Protein AF-A0A4Z0CD55-F1 (afdb_monomer_lite)

Foldseek 3Di:
DQVVLVVLLVVLVVLLVVLVVCLVVVVVVSNVVSVVVNVVSVVSNVVVCVVPNHPPVCVVSVVVSVVSVVVSVVSVVVVVVVVVVVVVVVVVVVVVVVVVVVCVVVVVVVPDDDDPPPPPPDDD

Organism: NCBI:txid2530451

Secondary structure (DSSP, 8-state):
-THHHHHHHHHHHHHHHHHHHHHHHT-HHHHHHHHHHHHHHHHHHHHHHHHH---GGGHHHHHHHHHHHHHHHHHHHHHHHHHHHHHHHHHHHHHHHHHHHHHHHHHHHTT-------------

Structure (mmCIF, N/CA/C/O backbone):
data_AF-A0A4Z0CD55-F1
#
_entry.id   AF-A0A4Z0CD55-F1
#
loop_
_atom_site.group_PDB
_atom_site.id
_atom_site.type_symbol
_atom_site.label_atom_id
_atom_site.label_alt_id
_atom_site.label_comp_id
_atom_site.label_asym_id
_atom_site.label_entity_id
_atom_site.label_seq_id
_atom_site.pdbx_PDB_ins_code
_atom_site.Cartn_x
_atom_site.Cartn_y
_atom_site.Cartn_z
_atom_site.occupancy
_atom_site.B_iso_or_equiv
_atom_site.auth_seq_id
_atom_site.auth_comp_id
_atom_site.auth_asym_id
_atom_site.auth_atom_id
_atom_site.pdbx_PDB_model_num
ATOM 1 N N . MET A 1 1 ? -19.510 3.813 23.530 1.00 58.75 1 MET A N 1
ATOM 2 C CA . MET A 1 1 ? -18.779 4.729 22.615 1.00 58.75 1 MET A CA 1
ATOM 3 C C . MET A 1 1 ? -17.767 4.023 21.689 1.00 58.75 1 MET A C 1
ATOM 5 O O . MET A 1 1 ? -17.129 4.692 20.890 1.00 58.75 1 MET A O 1
ATOM 9 N N . THR A 1 2 ? -17.646 2.689 21.704 1.00 64.69 2 THR A N 1
ATOM 10 C CA . THR A 1 2 ? -16.655 1.914 20.919 1.00 64.69 2 THR A CA 1
ATOM 11 C C . THR A 1 2 ? -16.947 1.798 19.418 1.00 64.69 2 THR A C 1
ATOM 13 O O . THR A 1 2 ? -16.022 1.613 18.631 1.00 64.69 2 THR A O 1
ATOM 16 N N . GLY A 1 3 ? -18.201 1.982 18.993 1.00 76.94 3 GLY A N 1
ATOM 17 C CA . GLY A 1 3 ? -18.596 1.798 17.591 1.00 76.94 3 GLY A CA 1
ATOM 18 C C . GLY A 1 3 ? -17.999 2.803 16.594 1.00 76.94 3 GLY A C 1
ATOM 19 O O . GLY A 1 3 ? -18.149 2.613 15.392 1.00 76.94 3 GLY A O 1
ATOM 20 N N . GLY A 1 4 ? -17.356 3.888 17.043 1.00 83.38 4 GLY A N 1
ATOM 21 C CA . GLY A 1 4 ? -16.656 4.834 16.160 1.00 83.38 4 GLY A CA 1
ATOM 22 C C . GLY A 1 4 ? -15.324 4.279 15.643 1.00 83.38 4 GLY A C 1
ATOM 23 O O . GLY A 1 4 ? -15.118 4.187 14.432 1.00 83.38 4 GLY A O 1
ATOM 24 N N . ALA A 1 5 ? -14.464 3.830 16.562 1.00 84.31 5 ALA A N 1
ATOM 25 C CA . ALA A 1 5 ? -13.136 3.312 16.237 1.00 84.31 5 ALA A CA 1
ATOM 26 C C . ALA A 1 5 ? -13.219 2.008 15.435 1.00 84.31 5 ALA A C 1
ATOM 28 O O . ALA A 1 5 ? -12.447 1.794 14.507 1.00 84.31 5 ALA A O 1
ATOM 29 N N . GLU A 1 6 ? -14.197 1.161 15.751 1.00 88.56 6 GLU A N 1
ATOM 30 C CA . GLU A 1 6 ? -14.434 -0.087 15.030 1.00 88.56 6 GLU A CA 1
ATOM 31 C C . GLU A 1 6 ? -14.830 0.149 13.566 1.00 88.56 6 GLU A C 1
ATOM 33 O O . GLU A 1 6 ? -14.279 -0.487 12.667 1.00 88.56 6 GLU A O 1
ATOM 38 N N . ARG A 1 7 ? -15.717 1.121 13.307 1.00 87.75 7 ARG A N 1
ATOM 39 C CA . ARG A 1 7 ? -16.077 1.526 11.940 1.00 87.75 7 ARG A CA 1
ATOM 40 C C . ARG A 1 7 ? -14.885 2.117 11.190 1.00 87.75 7 ARG A C 1
ATOM 42 O O . ARG A 1 7 ? -14.690 1.786 10.025 1.00 87.75 7 ARG A O 1
ATOM 49 N N . ALA A 1 8 ? -14.075 2.944 11.852 1.00 87.94 8 ALA A N 1
ATOM 50 C CA . ALA A 1 8 ? -12.873 3.518 11.249 1.00 87.94 8 ALA A CA 1
ATOM 51 C C . ALA A 1 8 ? -11.842 2.438 10.865 1.00 87.94 8 ALA A C 1
ATOM 53 O O . ALA A 1 8 ? -11.303 2.466 9.761 1.00 87.94 8 ALA A O 1
ATOM 54 N N . ILE A 1 9 ? -11.610 1.452 11.737 1.00 90.44 9 ILE A N 1
ATOM 55 C CA . ILE A 1 9 ? -10.719 0.314 11.461 1.00 90.44 9 ILE A CA 1
ATOM 56 C C . ILE A 1 9 ? -11.245 -0.517 10.286 1.00 90.44 9 ILE A C 1
ATOM 58 O O . ILE A 1 9 ? -10.483 -0.807 9.370 1.00 90.44 9 ILE A O 1
ATOM 62 N N . ALA A 1 10 ? -12.540 -0.843 10.260 1.00 91.56 10 ALA A N 1
ATOM 63 C CA . ALA A 1 10 ? -13.135 -1.603 9.157 1.00 91.56 10 ALA A CA 1
ATOM 64 C C . ALA A 1 10 ? -13.029 -0.870 7.802 1.00 91.56 10 ALA A C 1
ATOM 66 O O . ALA A 1 10 ? -12.782 -1.484 6.760 1.00 91.56 10 ALA A O 1
ATOM 67 N N . GLN A 1 11 ? -13.175 0.460 7.805 1.00 92.56 11 GLN A N 1
ATOM 68 C CA . GLN A 1 11 ? -12.949 1.281 6.614 1.00 92.56 11 GLN A CA 1
ATOM 69 C C . GLN A 1 11 ? -11.487 1.218 6.157 1.00 92.56 11 GLN A C 1
ATOM 71 O O . GLN A 1 11 ? -11.232 1.006 4.973 1.00 92.56 11 GLN A O 1
ATOM 76 N N . LEU A 1 12 ? -10.532 1.342 7.083 1.00 92.06 12 LEU A N 1
ATOM 77 C CA . LEU A 1 12 ? -9.105 1.226 6.777 1.00 92.06 12 LEU A CA 1
ATOM 78 C C . LEU A 1 12 ? -8.748 -0.153 6.209 1.00 92.06 12 LEU A C 1
ATOM 80 O O . LEU A 1 12 ? -8.046 -0.220 5.205 1.00 92.06 12 LEU A O 1
ATOM 84 N N . GLU A 1 13 ? -9.280 -1.239 6.775 1.00 94.19 13 GLU A N 1
ATOM 85 C CA . GLU A 1 13 ? -9.079 -2.609 6.268 1.00 94.19 13 GLU A CA 1
ATOM 86 C C . GLU A 1 13 ? -9.533 -2.741 4.808 1.00 94.19 13 GLU A C 1
ATOM 88 O O . GLU A 1 13 ? -8.819 -3.305 3.977 1.00 94.19 13 GLU A O 1
ATOM 93 N N . THR A 1 14 ? -10.677 -2.143 4.466 1.00 94.69 14 THR A N 1
ATOM 94 C CA . THR A 1 14 ? -11.187 -2.131 3.087 1.00 94.69 14 THR A CA 1
ATOM 95 C C . THR A 1 14 ? -10.267 -1.353 2.145 1.00 94.69 14 THR A C 1
ATOM 97 O O . THR A 1 14 ? -10.006 -1.799 1.026 1.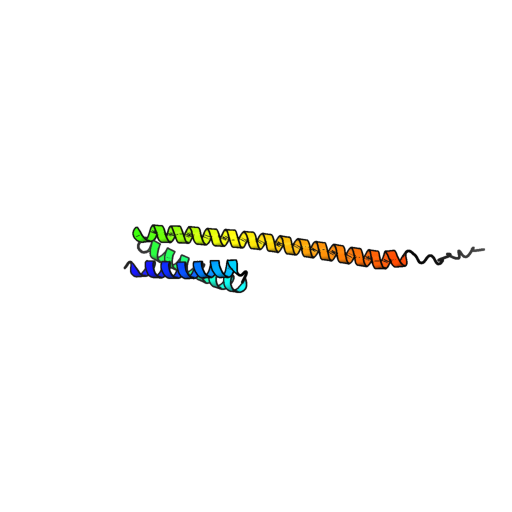00 94.69 14 THR A O 1
ATOM 100 N N . ILE A 1 15 ? -9.769 -0.189 2.575 1.00 93.12 15 ILE A N 1
ATOM 101 C CA . ILE A 1 15 ? -8.881 0.639 1.749 1.00 93.12 15 ILE A CA 1
ATOM 102 C C . ILE A 1 15 ? -7.548 -0.083 1.510 1.00 93.12 15 ILE A C 1
ATOM 104 O O . ILE A 1 15 ? -7.100 -0.151 0.366 1.00 93.12 15 ILE A O 1
ATOM 108 N N . VAL A 1 16 ? -6.954 -0.685 2.547 1.00 92.75 16 VAL A N 1
ATOM 109 C CA . VAL A 1 16 ? -5.705 -1.457 2.422 1.00 92.75 16 VAL A CA 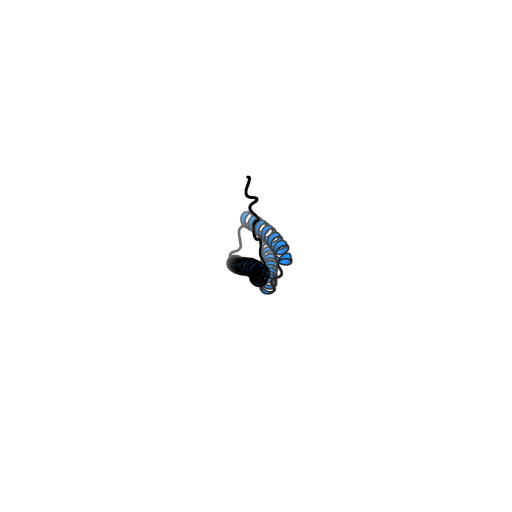1
ATOM 110 C C . VAL A 1 16 ? -5.890 -2.660 1.494 1.00 92.75 16 VAL A C 1
ATOM 112 O O . VAL A 1 16 ? -5.045 -2.900 0.634 1.00 92.75 16 VAL A O 1
ATOM 115 N N . ALA A 1 17 ? -7.009 -3.384 1.594 1.00 92.56 17 ALA A N 1
ATOM 116 C CA . ALA A 1 17 ? -7.295 -4.504 0.696 1.00 92.56 17 ALA A CA 1
ATOM 117 C C . ALA A 1 17 ? -7.375 -4.063 -0.778 1.00 92.56 17 ALA A C 1
ATOM 119 O O . ALA A 1 17 ? -6.815 -4.721 -1.656 1.00 92.56 17 ALA A O 1
ATOM 120 N N . ARG A 1 18 ? -8.010 -2.915 -1.058 1.00 92.62 18 ARG A N 1
ATOM 121 C CA . ARG A 1 18 ? -8.037 -2.331 -2.411 1.00 92.62 18 ARG A CA 1
ATOM 122 C C . ARG A 1 18 ? -6.645 -1.921 -2.875 1.00 92.62 18 ARG A C 1
ATOM 124 O O . ARG A 1 18 ? -6.272 -2.226 -4.002 1.00 92.62 18 ARG A O 1
ATOM 131 N N . GLN A 1 19 ? -5.859 -1.285 -2.009 1.00 92.25 19 GLN A N 1
ATOM 132 C CA . GLN A 1 19 ? -4.488 -0.889 -2.329 1.00 92.25 19 GLN A CA 1
ATOM 133 C C . GLN A 1 19 ? -3.625 -2.098 -2.714 1.00 92.25 19 GLN A C 1
ATOM 135 O O . GLN A 1 19 ? -2.908 -2.036 -3.709 1.00 92.25 19 GLN A O 1
ATOM 140 N N . GLN A 1 20 ? -3.728 -3.211 -1.981 1.00 89.94 20 GLN A N 1
ATOM 141 C CA . GLN A 1 20 ? -3.031 -4.456 -2.319 1.00 89.94 20 GLN A CA 1
ATOM 142 C C . GLN A 1 20 ? -3.419 -4.978 -3.702 1.00 89.94 20 GLN A C 1
ATOM 144 O O . GLN A 1 20 ? -2.555 -5.422 -4.457 1.00 89.94 20 GLN A O 1
ATOM 149 N N . GLU A 1 21 ? -4.702 -4.917 -4.046 1.00 91.44 21 GLU A N 1
ATOM 150 C CA . GLU A 1 21 ? -5.186 -5.373 -5.345 1.00 91.44 21 GLU A CA 1
ATOM 151 C C . GLU A 1 21 ? -4.652 -4.506 -6.493 1.00 91.44 21 GLU A C 1
ATOM 153 O O . GLU A 1 21 ? -4.072 -5.033 -7.444 1.00 91.44 21 GLU A O 1
ATOM 158 N N . HIS A 1 22 ? -4.741 -3.179 -6.377 1.00 90.38 22 HIS A N 1
ATOM 159 C CA . HIS A 1 22 ? -4.180 -2.266 -7.380 1.00 90.38 22 HIS A CA 1
ATOM 160 C C . HIS A 1 22 ? -2.653 -2.385 -7.476 1.00 90.38 22 HIS A C 1
ATOM 162 O O . HIS A 1 22 ? -2.098 -2.354 -8.577 1.00 90.38 22 HIS A O 1
ATOM 168 N N . LEU A 1 23 ? -1.969 -2.619 -6.349 1.00 87.12 23 LEU A N 1
ATOM 169 C CA . LEU A 1 23 ? -0.534 -2.895 -6.332 1.00 87.12 23 LEU A CA 1
ATOM 170 C C . LEU A 1 23 ? -0.178 -4.178 -7.069 1.00 87.12 23 LEU A C 1
ATOM 172 O O . LEU A 1 23 ? 0.893 -4.208 -7.661 1.00 87.12 23 LEU A O 1
ATOM 176 N N . ARG A 1 24 ? -1.018 -5.220 -7.066 1.00 87.25 24 ARG A N 1
ATOM 177 C CA . ARG A 1 24 ? -0.789 -6.438 -7.867 1.00 87.25 24 ARG A CA 1
ATOM 178 C C . ARG A 1 24 ? -0.993 -6.165 -9.354 1.00 87.25 24 ARG A C 1
ATOM 180 O O . ARG A 1 24 ? -0.149 -6.565 -10.158 1.00 87.25 24 ARG A O 1
ATOM 187 N N . ARG A 1 25 ? -2.048 -5.425 -9.702 1.00 87.88 25 ARG A N 1
ATOM 188 C CA . ARG A 1 25 ? -2.397 -5.067 -11.088 1.00 87.88 25 ARG A CA 1
ATOM 189 C C . ARG A 1 25 ? -1.456 -4.045 -11.728 1.00 87.88 25 ARG A C 1
ATOM 191 O O . ARG A 1 25 ? -1.367 -4.001 -12.947 1.00 87.88 25 ARG A O 1
ATOM 198 N N . GLY A 1 26 ? -0.719 -3.275 -10.926 1.00 82.69 26 GLY A N 1
ATOM 199 C CA . GLY A 1 26 ? 0.181 -2.228 -11.423 1.00 82.69 26 GLY A CA 1
ATOM 200 C C . GLY A 1 26 ? -0.544 -0.934 -11.810 1.00 82.69 26 GLY A C 1
ATOM 201 O O . GLY A 1 26 ? -0.040 -0.169 -12.623 1.00 82.69 26 GLY A O 1
ATOM 202 N N . GLU A 1 27 ? -1.724 -0.685 -11.240 1.00 85.94 27 GLU A N 1
ATOM 203 C CA . GLU A 1 27 ? -2.557 0.484 -11.549 1.00 85.94 27 GLU A CA 1
ATOM 204 C C . GLU A 1 27 ? -2.136 1.696 -10.699 1.00 85.94 27 GLU A C 1
ATOM 206 O O . GLU A 1 27 ? -2.703 1.951 -9.637 1.00 85.94 27 GLU A O 1
ATOM 211 N N . ALA A 1 28 ? -1.120 2.437 -11.152 1.00 75.94 28 ALA A N 1
ATOM 212 C CA . ALA A 1 28 ? -0.507 3.530 -10.387 1.00 75.94 28 ALA A CA 1
ATOM 213 C C . ALA A 1 28 ? -1.483 4.668 -10.020 1.00 75.94 28 ALA A C 1
ATOM 215 O O . ALA A 1 28 ? -1.462 5.148 -8.886 1.00 75.94 28 ALA A O 1
ATOM 216 N N . ASP A 1 29 ? -2.383 5.053 -10.929 1.00 79.44 29 ASP A N 1
ATOM 217 C CA . ASP A 1 29 ? -3.320 6.166 -10.706 1.00 79.44 29 ASP A CA 1
ATOM 218 C C . ASP A 1 29 ? -4.288 5.896 -9.544 1.00 79.44 29 ASP A C 1
ATOM 220 O O . ASP A 1 29 ? -4.592 6.783 -8.741 1.00 79.44 29 ASP A O 1
ATOM 224 N N . ALA A 1 30 ? -4.728 4.643 -9.401 1.00 80.56 30 ALA A N 1
ATOM 225 C CA . ALA A 1 30 ? -5.612 4.229 -8.318 1.00 80.56 30 ALA A CA 1
ATOM 226 C C . ALA A 1 30 ? -4.916 4.283 -6.944 1.00 80.56 30 ALA A C 1
ATOM 228 O O . ALA A 1 30 ? -5.573 4.517 -5.926 1.00 80.56 30 ALA A O 1
ATOM 229 N N . LEU A 1 31 ? -3.589 4.114 -6.897 1.00 82.56 31 LEU A N 1
ATOM 230 C CA . LEU A 1 31 ? -2.824 4.103 -5.647 1.00 82.56 31 LEU A CA 1
ATOM 231 C C . LEU A 1 31 ? -2.771 5.480 -4.985 1.00 82.56 31 LEU A C 1
ATOM 233 O O . LEU A 1 31 ? -2.900 5.562 -3.765 1.00 82.56 31 LEU A O 1
ATOM 237 N N . HIS A 1 32 ? -2.663 6.561 -5.762 1.00 82.88 32 HIS A N 1
ATOM 238 C CA . HIS A 1 32 ? -2.599 7.918 -5.210 1.00 82.88 32 HIS A CA 1
ATOM 239 C C . HIS A 1 32 ? -3.870 8.312 -4.449 1.00 82.88 32 HIS A C 1
ATOM 241 O O . HIS A 1 32 ? -3.793 8.861 -3.347 1.00 82.88 32 HIS A O 1
ATOM 247 N N . ALA A 1 33 ? -5.044 7.999 -5.004 1.00 85.31 33 ALA A N 1
ATOM 248 C CA . ALA A 1 33 ? -6.320 8.266 -4.343 1.00 85.31 33 ALA A CA 1
ATOM 249 C C . ALA A 1 33 ? -6.481 7.440 -3.052 1.00 85.31 33 ALA A C 1
ATOM 251 O O . ALA A 1 33 ? -6.973 7.945 -2.039 1.00 85.31 33 ALA A O 1
ATOM 252 N N . LEU A 1 34 ? -6.029 6.181 -3.068 1.00 87.25 34 LEU A N 1
ATOM 253 C CA . LEU A 1 34 ? -6.092 5.284 -1.912 1.00 87.25 34 LEU A CA 1
ATOM 254 C C . LEU A 1 34 ? -5.123 5.700 -0.797 1.00 87.25 34 LEU A C 1
ATOM 256 O O . LEU A 1 34 ? -5.500 5.659 0.373 1.00 87.25 34 LEU A O 1
ATOM 260 N N . ASP A 1 35 ? -3.927 6.180 -1.139 1.00 87.00 35 ASP A N 1
ATOM 261 C CA . ASP A 1 35 ? -2.962 6.718 -0.173 1.00 87.00 35 ASP A CA 1
ATOM 262 C C . ASP A 1 35 ? -3.493 7.960 0.548 1.00 87.00 35 ASP A C 1
ATOM 264 O O . ASP A 1 35 ? -3.344 8.091 1.768 1.00 87.00 35 ASP A O 1
ATOM 268 N N . ALA A 1 36 ? -4.144 8.869 -0.184 1.00 86.25 36 ALA A N 1
ATOM 269 C CA . ALA A 1 36 ? -4.784 10.035 0.415 1.00 86.25 36 ALA A CA 1
ATOM 270 C C . ALA A 1 36 ? -5.880 9.613 1.409 1.00 86.25 36 ALA A C 1
ATOM 272 O O . ALA A 1 36 ? -5.896 10.081 2.551 1.00 86.25 36 ALA A O 1
ATOM 273 N N . ALA A 1 37 ? -6.739 8.666 1.014 1.00 88.12 37 ALA A N 1
ATOM 274 C CA . ALA A 1 37 ? -7.790 8.127 1.875 1.00 88.12 37 ALA A CA 1
ATOM 275 C C . ALA A 1 37 ? -7.229 7.431 3.133 1.00 88.12 37 ALA A C 1
ATOM 277 O O . ALA A 1 37 ? -7.769 7.618 4.227 1.00 88.12 37 ALA A O 1
ATOM 278 N N . LEU A 1 38 ? -6.122 6.686 3.009 1.00 89.12 38 LEU A N 1
ATOM 279 C CA . LEU A 1 38 ? -5.429 6.052 4.138 1.00 89.12 38 LEU A CA 1
ATOM 280 C C . LEU A 1 38 ? -4.920 7.078 5.146 1.00 89.12 38 LEU A C 1
ATOM 282 O O . LEU A 1 38 ? -5.158 6.922 6.344 1.00 89.12 38 LEU A O 1
ATOM 286 N N . ARG A 1 39 ? -4.259 8.149 4.687 1.00 88.62 39 ARG A N 1
ATOM 287 C CA . ARG A 1 39 ? -3.752 9.209 5.576 1.00 88.62 39 ARG A CA 1
ATOM 288 C C . ARG A 1 39 ? -4.880 9.860 6.369 1.00 88.62 39 ARG A C 1
ATOM 290 O O . ARG A 1 39 ? -4.752 10.028 7.582 1.00 88.62 39 ARG A O 1
ATOM 297 N N . THR A 1 40 ? -5.995 10.175 5.711 1.00 89.00 40 THR A N 1
ATOM 298 C CA . THR A 1 40 ? -7.169 10.748 6.377 1.00 89.00 40 THR A CA 1
ATOM 299 C C . THR A 1 40 ? -7.768 9.774 7.391 1.00 89.00 40 THR A C 1
ATOM 301 O O . THR A 1 40 ? -8.004 10.156 8.538 1.00 89.00 40 THR A O 1
ATOM 304 N N . GLY A 1 41 ? -7.962 8.506 7.016 1.00 87.12 41 GLY A N 1
ATOM 305 C CA . GLY A 1 41 ? -8.511 7.488 7.914 1.00 87.12 41 GLY A CA 1
ATOM 306 C C . GLY A 1 41 ? -7.625 7.225 9.138 1.00 87.12 41 GLY A C 1
ATOM 307 O O . GLY A 1 41 ? -8.132 7.131 10.256 1.00 87.12 41 GLY A O 1
ATOM 308 N N . LEU A 1 42 ? -6.301 7.188 8.959 1.00 88.19 42 LEU A N 1
ATOM 309 C CA . LEU A 1 42 ? -5.335 7.037 10.052 1.00 88.19 42 LEU A CA 1
ATOM 310 C C . LEU A 1 42 ? -5.330 8.252 10.987 1.00 88.19 42 LEU A C 1
ATOM 312 O O . LEU A 1 42 ? -5.283 8.081 12.205 1.00 88.19 42 LEU A O 1
ATOM 316 N N . ALA A 1 43 ? -5.429 9.472 10.449 1.00 87.12 43 ALA A N 1
ATOM 317 C CA . ALA A 1 43 ? -5.532 10.684 11.260 1.00 87.12 43 ALA A CA 1
ATOM 318 C C . ALA A 1 43 ? -6.814 10.692 12.111 1.00 87.12 43 ALA A C 1
ATOM 320 O O . ALA A 1 43 ? -6.764 11.014 13.303 1.00 87.12 43 ALA A O 1
ATOM 321 N N . LEU A 1 44 ? -7.945 10.277 11.528 1.00 86.69 44 LEU A N 1
ATOM 322 C CA . LEU A 1 44 ? -9.219 10.137 12.237 1.00 86.69 44 LEU A CA 1
ATOM 323 C C . LEU A 1 44 ? -9.148 9.066 13.331 1.00 86.69 44 LEU A C 1
ATOM 325 O O . LEU A 1 44 ? -9.589 9.315 14.455 1.00 86.69 44 LEU A O 1
ATOM 329 N N . LEU A 1 45 ? -8.549 7.907 13.043 1.00 86.81 45 LEU A N 1
ATOM 330 C CA . LEU A 1 45 ? -8.333 6.862 14.045 1.00 86.81 45 LEU A CA 1
ATOM 331 C C . LEU A 1 45 ? -7.427 7.369 15.178 1.00 86.81 45 LEU A C 1
ATOM 333 O O . LEU A 1 45 ? -7.762 7.203 16.347 1.00 86.81 45 LEU A O 1
ATOM 337 N N . GLY A 1 46 ? -6.328 8.056 14.857 1.00 85.94 46 GLY A N 1
ATOM 338 C CA . GLY A 1 46 ? -5.415 8.638 15.844 1.00 85.94 46 GLY A CA 1
ATOM 339 C C . GLY A 1 46 ? -6.064 9.715 16.722 1.00 85.94 46 GLY A C 1
ATOM 340 O O . GLY A 1 46 ? -5.758 9.816 17.911 1.00 85.94 46 GLY A O 1
ATOM 341 N N . ALA A 1 47 ? -6.990 10.509 16.178 1.00 86.19 47 ALA A N 1
ATOM 342 C CA . ALA A 1 47 ? -7.788 11.450 16.964 1.00 86.19 47 ALA A CA 1
ATOM 343 C C . ALA A 1 47 ? -8.720 10.721 17.948 1.00 86.19 47 ALA A C 1
ATOM 345 O O . ALA A 1 47 ? -8.753 11.066 19.128 1.00 86.19 47 ALA A O 1
ATOM 346 N N . GLN A 1 48 ? -9.409 9.668 17.496 1.00 83.62 48 GLN A N 1
ATOM 347 C CA . GLN A 1 48 ? -10.300 8.873 18.349 1.00 83.62 48 GLN A CA 1
ATOM 348 C C . GLN A 1 48 ? -9.541 8.115 19.447 1.00 83.62 48 GLN A C 1
ATOM 350 O O . GLN A 1 48 ? -9.981 8.087 20.595 1.00 83.62 48 GLN A O 1
ATOM 355 N N . VAL A 1 49 ? -8.368 7.561 19.125 1.00 85.06 49 VAL A N 1
ATOM 356 C CA . VAL A 1 49 ? -7.498 6.886 20.100 1.00 85.06 49 VAL A CA 1
ATOM 357 C C . VAL A 1 49 ? -7.001 7.856 21.169 1.00 85.06 49 VAL A C 1
ATOM 359 O O . VAL A 1 49 ? -6.977 7.493 22.340 1.00 85.06 49 VAL A O 1
ATOM 362 N N . ARG A 1 50 ? -6.650 9.096 20.811 1.00 83.81 50 ARG A N 1
ATOM 363 C CA . ARG A 1 50 ? -6.257 10.118 21.798 1.00 83.81 50 ARG A CA 1
ATOM 364 C C . ARG A 1 50 ? -7.418 10.563 22.687 1.00 83.81 50 ARG A C 1
ATOM 366 O O . ARG A 1 50 ? -7.191 10.863 23.852 1.00 83.81 50 ARG A O 1
ATOM 373 N N . ALA A 1 51 ? -8.639 10.586 22.155 1.00 82.62 51 ALA A N 1
ATOM 374 C CA . ALA A 1 51 ? -9.824 11.025 22.888 1.00 82.62 51 ALA A CA 1
ATOM 375 C C . ALA A 1 51 ? -10.366 9.985 23.887 1.00 82.62 51 ALA A C 1
ATOM 377 O O . ALA A 1 51 ? -11.019 10.367 24.853 1.00 82.62 51 ALA A O 1
ATOM 378 N N . GLY A 1 52 ? -10.133 8.685 23.668 1.00 77.00 52 GLY A N 1
ATOM 379 C CA . GLY A 1 52 ? -10.755 7.639 24.495 1.00 77.00 52 GLY A CA 1
ATOM 380 C C . GLY A 1 52 ? -9.987 6.326 24.630 1.00 77.00 52 GLY A C 1
ATOM 381 O O . GLY A 1 52 ? -10.523 5.372 25.191 1.00 77.00 52 GLY A O 1
ATOM 382 N N . GLY A 1 53 ? -8.750 6.254 24.133 1.00 78.19 53 GLY A N 1
ATOM 383 C CA . GLY A 1 53 ? -7.958 5.027 24.090 1.00 78.19 53 GLY A CA 1
ATOM 384 C C . GLY A 1 53 ? -8.480 4.008 23.071 1.00 78.19 53 GLY A C 1
ATOM 385 O O . GLY A 1 53 ? -9.623 4.056 22.617 1.00 78.19 53 GLY A O 1
ATOM 386 N N . LEU A 1 54 ? -7.624 3.058 22.687 1.00 83.31 54 LEU A N 1
ATOM 387 C CA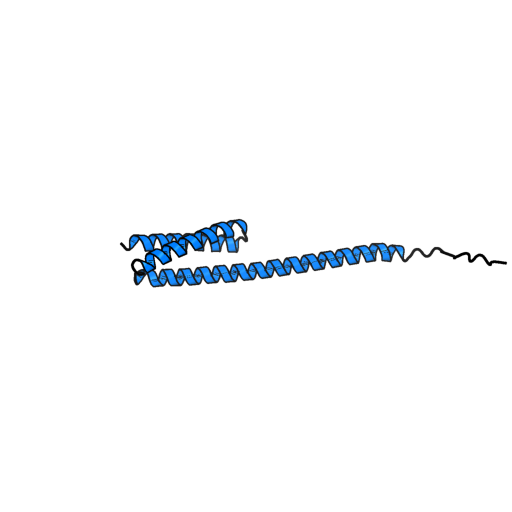 . LEU A 1 54 ? -8.034 1.937 21.841 1.00 83.31 54 LEU A CA 1
ATOM 388 C C . LEU A 1 54 ? -8.477 0.759 22.731 1.00 83.31 54 LEU A C 1
ATOM 390 O O . LEU A 1 54 ? -7.669 0.291 23.542 1.00 83.31 54 LEU A O 1
ATOM 394 N N . PRO A 1 55 ? -9.707 0.233 22.576 1.00 85.75 55 PRO A N 1
ATOM 395 C CA . PRO A 1 55 ? -10.130 -0.992 23.247 1.00 85.75 55 PRO A CA 1
ATOM 396 C C . PRO A 1 55 ? -9.132 -2.134 23.025 1.00 85.75 55 PRO A C 1
ATOM 398 O O . PRO A 1 55 ? -8.644 -2.326 21.910 1.00 85.75 55 PRO A O 1
ATOM 401 N N . LEU A 1 56 ? -8.862 -2.930 24.067 1.00 85.88 56 LEU A N 1
ATOM 402 C CA . LEU A 1 56 ? -7.927 -4.065 23.994 1.00 85.88 56 LEU A CA 1
ATOM 403 C C . LEU A 1 56 ? -8.272 -5.039 22.856 1.00 85.88 56 LEU A C 1
ATOM 405 O O . LEU A 1 56 ? -7.370 -5.506 22.166 1.00 85.88 56 LEU A O 1
ATOM 409 N N . ALA A 1 57 ? -9.566 -5.258 22.602 1.00 87.88 57 ALA A N 1
ATOM 410 C CA . ALA A 1 57 ? -10.062 -6.112 21.522 1.00 87.88 57 ALA A CA 1
ATOM 411 C C . ALA A 1 57 ? -9.680 -5.628 20.108 1.00 87.88 57 ALA A C 1
ATOM 413 O O . ALA A 1 57 ? -9.605 -6.430 19.183 1.00 87.88 57 ALA A O 1
ATOM 414 N N . LEU A 1 58 ? -9.411 -4.329 19.925 1.00 87.31 58 LEU A N 1
ATOM 415 C CA . LEU A 1 58 ? -9.082 -3.746 18.620 1.00 87.31 58 LEU A CA 1
ATOM 416 C C . LEU A 1 58 ? -7.571 -3.668 18.359 1.00 87.31 58 LEU A C 1
ATOM 418 O O . LEU A 1 58 ? -7.161 -3.508 17.210 1.00 87.31 58 LEU A O 1
ATOM 422 N N . LYS A 1 59 ? -6.727 -3.834 19.387 1.00 86.88 59 LYS A N 1
ATOM 423 C CA . LYS A 1 59 ? -5.260 -3.848 19.245 1.00 86.88 59 LYS A CA 1
ATOM 424 C C . LYS A 1 59 ? -4.738 -4.853 18.206 1.00 86.88 59 LYS A C 1
ATOM 426 O O . LYS A 1 59 ? -3.921 -4.433 17.387 1.00 86.88 59 LYS A O 1
ATOM 431 N N . PRO A 1 60 ? -5.183 -6.128 18.173 1.00 90.81 60 PRO A N 1
ATOM 432 C CA . PRO A 1 60 ? -4.697 -7.073 17.165 1.00 90.81 60 PRO A CA 1
ATOM 433 C C . PRO A 1 60 ? -5.059 -6.648 15.737 1.00 90.81 60 PRO A C 1
ATOM 435 O O . PRO A 1 60 ? -4.244 -6.808 14.833 1.00 90.81 60 PRO A O 1
ATOM 438 N N . ARG A 1 61 ? -6.232 -6.032 15.531 1.00 92.06 61 ARG A N 1
ATOM 439 C CA . ARG A 1 61 ? -6.641 -5.517 14.213 1.00 92.06 61 ARG A CA 1
ATOM 440 C C . ARG A 1 61 ? -5.766 -4.354 13.761 1.00 92.06 61 ARG A C 1
ATOM 442 O O . ARG A 1 61 ? -5.335 -4.323 12.616 1.00 92.06 61 ARG A O 1
ATOM 449 N N . VAL A 1 62 ? -5.438 -3.436 14.671 1.00 88.25 62 VAL A N 1
ATOM 450 C CA . VAL A 1 62 ? -4.508 -2.335 14.375 1.00 88.25 62 VAL A CA 1
ATOM 451 C C . VAL A 1 62 ? -3.107 -2.861 14.057 1.00 88.25 62 VAL A C 1
ATOM 453 O O . VAL A 1 62 ? -2.493 -2.393 13.105 1.00 88.25 62 VAL A O 1
ATOM 456 N N . ALA A 1 63 ? -2.610 -3.860 14.791 1.00 88.44 63 ALA A N 1
ATOM 457 C CA . ALA A 1 63 ? -1.323 -4.486 14.486 1.00 88.44 63 ALA A CA 1
ATOM 458 C C . ALA A 1 63 ? -1.319 -5.164 13.102 1.00 88.44 63 ALA A C 1
ATOM 460 O O . ALA A 1 63 ? -0.371 -4.987 12.336 1.00 88.44 63 ALA A O 1
ATOM 461 N N . ALA A 1 64 ? -2.392 -5.881 12.754 1.00 90.88 64 ALA A N 1
ATOM 462 C CA . ALA A 1 64 ? -2.553 -6.495 11.438 1.00 90.88 64 ALA A CA 1
ATOM 463 C C . ALA A 1 64 ? -2.615 -5.448 10.311 1.00 90.88 64 ALA A C 1
ATOM 465 O O . ALA A 1 64 ? -1.967 -5.621 9.281 1.00 90.88 64 ALA A O 1
ATOM 466 N N . LEU A 1 65 ? -3.330 -4.338 10.525 1.00 90.56 65 LEU A N 1
ATOM 467 C CA . LEU A 1 65 ? -3.360 -3.200 9.603 1.00 90.56 65 LEU A CA 1
ATOM 468 C C . LEU A 1 65 ? -1.971 -2.595 9.391 1.00 90.56 65 LEU A C 1
ATOM 470 O O . LEU A 1 65 ? -1.577 -2.373 8.250 1.00 90.56 65 LEU A O 1
ATOM 474 N N . SER A 1 66 ? -1.214 -2.365 10.466 1.00 88.56 66 SER A N 1
ATOM 475 C CA . SER A 1 66 ? 0.153 -1.840 10.376 1.00 88.56 66 SER A CA 1
ATOM 476 C C . SER A 1 66 ? 1.054 -2.751 9.546 1.00 88.56 66 SER A C 1
ATOM 478 O O . SER A 1 66 ? 1.759 -2.269 8.659 1.00 88.56 66 SER A O 1
ATOM 480 N N . LEU A 1 67 ? 0.983 -4.066 9.778 1.00 91.38 67 LEU A N 1
ATOM 481 C CA . LEU A 1 67 ? 1.734 -5.047 8.997 1.00 91.38 67 LEU A CA 1
ATOM 482 C C . LEU A 1 67 ? 1.317 -5.025 7.519 1.00 91.38 67 LEU A C 1
ATOM 484 O O . LEU A 1 67 ? 2.170 -5.017 6.634 1.00 91.38 67 LEU A O 1
ATOM 488 N N . ALA A 1 68 ? 0.013 -4.973 7.237 1.00 89.19 68 ALA A N 1
ATOM 489 C CA . ALA A 1 68 ? -0.498 -4.916 5.873 1.00 89.19 68 ALA A CA 1
ATOM 490 C C . ALA A 1 68 ? -0.015 -3.652 5.136 1.00 89.19 68 ALA A C 1
ATOM 492 O O . ALA A 1 68 ? 0.485 -3.756 4.015 1.00 89.19 68 ALA A O 1
ATOM 493 N N . CYS A 1 69 ? -0.061 -2.483 5.779 1.00 88.94 69 CYS A N 1
ATOM 494 C CA . CYS A 1 69 ? 0.484 -1.241 5.227 1.00 88.94 69 CYS A CA 1
ATOM 495 C C . CYS A 1 69 ? 1.988 -1.345 4.937 1.00 88.94 69 CYS A C 1
ATOM 497 O O . CYS A 1 69 ? 2.443 -0.928 3.872 1.00 88.94 69 CYS A O 1
ATOM 499 N N . GLU A 1 70 ? 2.764 -1.937 5.846 1.00 90.19 70 GLU A N 1
ATOM 500 C CA . GLU A 1 70 ? 4.200 -2.134 5.642 1.00 90.19 70 GLU A CA 1
ATOM 501 C C . GLU A 1 70 ? 4.483 -3.055 4.444 1.00 90.19 70 GLU A C 1
ATOM 503 O O . GLU A 1 70 ? 5.358 -2.765 3.624 1.00 90.19 70 GLU A O 1
ATOM 508 N N . THR A 1 71 ? 3.711 -4.136 4.284 1.00 89.62 71 THR A N 1
ATOM 509 C CA . THR A 1 71 ? 3.844 -5.021 3.116 1.00 89.62 71 THR A CA 1
ATOM 510 C C . THR A 1 71 ? 3.507 -4.312 1.804 1.00 89.62 71 THR A C 1
ATOM 512 O O . THR A 1 71 ? 4.248 -4.474 0.831 1.00 89.62 71 THR A O 1
ATOM 515 N N . CYS A 1 72 ? 2.458 -3.479 1.778 1.00 88.75 72 CYS A N 1
ATOM 516 C CA . CYS A 1 72 ? 2.119 -2.647 0.621 1.00 88.75 72 CYS A CA 1
ATOM 517 C C . CYS A 1 72 ? 3.263 -1.697 0.265 1.00 88.75 72 CYS A C 1
ATOM 519 O O . CYS A 1 72 ? 3.655 -1.615 -0.898 1.00 88.75 72 CYS A O 1
ATOM 521 N N . TRP A 1 73 ? 3.831 -1.019 1.265 1.00 88.88 73 TRP A N 1
ATOM 522 C CA . TRP A 1 73 ? 4.922 -0.069 1.067 1.00 88.88 73 TRP A CA 1
ATOM 523 C C . TRP A 1 73 ? 6.177 -0.738 0.495 1.00 88.88 73 TRP A C 1
ATOM 525 O O . TRP A 1 73 ? 6.722 -0.273 -0.507 1.00 88.88 73 TRP A O 1
ATOM 535 N N . ARG A 1 74 ? 6.593 -1.882 1.056 1.00 90.38 74 ARG A N 1
ATOM 536 C CA . ARG A 1 74 ? 7.739 -2.649 0.535 1.00 90.38 74 ARG A CA 1
ATOM 537 C C . ARG A 1 74 ? 7.508 -3.123 -0.900 1.00 90.38 74 ARG A C 1
ATOM 539 O O . ARG A 1 74 ? 8.438 -3.105 -1.704 1.00 90.38 74 ARG A O 1
ATOM 546 N N . LEU A 1 75 ? 6.290 -3.558 -1.229 1.00 88.44 75 LEU A N 1
ATOM 547 C CA . LEU A 1 75 ? 5.947 -3.974 -2.589 1.00 88.44 75 LEU A CA 1
ATOM 548 C C . LEU A 1 75 ? 6.014 -2.792 -3.563 1.00 88.44 75 LEU A C 1
ATOM 550 O O . LEU A 1 75 ? 6.640 -2.914 -4.612 1.00 88.44 75 LEU A O 1
ATOM 554 N N . ALA A 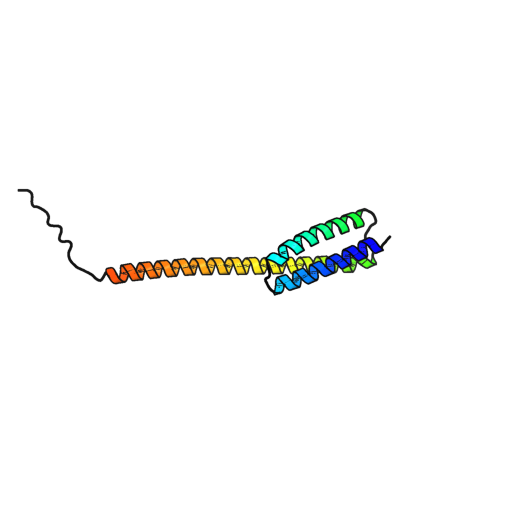1 76 ? 5.425 -1.650 -3.202 1.00 86.62 76 ALA A N 1
ATOM 555 C CA . ALA A 1 76 ? 5.473 -0.435 -4.010 1.00 86.62 76 ALA A CA 1
ATOM 556 C C . ALA A 1 76 ? 6.920 0.014 -4.274 1.00 86.62 76 ALA A C 1
ATOM 558 O O . ALA A 1 76 ? 7.274 0.301 -5.415 1.00 86.62 76 ALA A O 1
ATOM 559 N N . GLN A 1 77 ? 7.776 -0.009 -3.246 1.00 89.19 77 GLN A N 1
ATOM 560 C CA . GLN A 1 77 ? 9.192 0.340 -3.370 1.00 89.19 77 GLN A CA 1
ATOM 561 C C . GLN A 1 77 ? 9.930 -0.575 -4.354 1.00 89.19 77 GLN A C 1
ATOM 563 O O . GLN A 1 77 ? 10.645 -0.082 -5.224 1.00 89.19 77 GLN A O 1
ATOM 568 N N . ARG A 1 78 ? 9.733 -1.897 -4.254 1.00 90.19 78 ARG A N 1
ATOM 569 C CA . ARG A 1 78 ? 10.340 -2.862 -5.186 1.00 90.19 78 ARG A CA 1
ATOM 570 C C . ARG A 1 78 ? 9.898 -2.613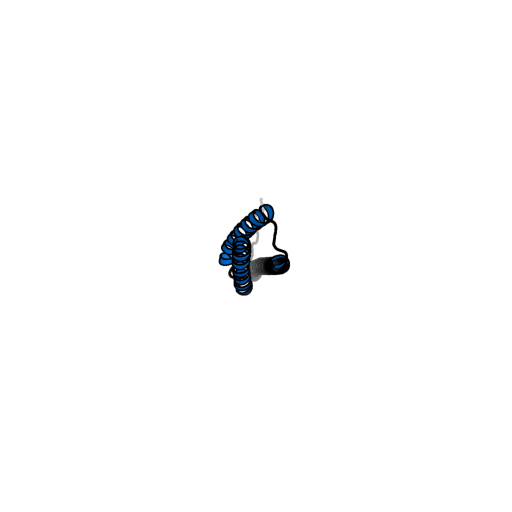 -6.624 1.00 90.19 78 ARG A C 1
ATOM 572 O O . ARG A 1 78 ? 10.741 -2.548 -7.506 1.00 90.19 78 ARG A O 1
ATOM 579 N N . ARG A 1 79 ? 8.600 -2.387 -6.856 1.00 86.19 79 ARG A N 1
ATOM 580 C CA . ARG A 1 79 ? 8.105 -2.081 -8.210 1.00 86.19 79 ARG A CA 1
ATOM 581 C C . ARG A 1 79 ? 8.663 -0.761 -8.748 1.00 86.19 79 ARG A C 1
ATOM 583 O O . ARG A 1 79 ? 8.923 -0.670 -9.941 1.00 86.19 79 ARG A O 1
ATOM 590 N N . GLY A 1 80 ? 8.877 0.232 -7.883 1.00 87.19 80 GLY A N 1
ATOM 591 C CA . GLY A 1 80 ? 9.569 1.470 -8.246 1.00 87.19 80 GLY A CA 1
ATOM 592 C C . GLY A 1 80 ? 11.003 1.215 -8.718 1.00 87.19 80 GLY A C 1
ATOM 593 O O . GLY A 1 80 ? 11.388 1.688 -9.781 1.00 87.19 80 GLY A O 1
ATOM 594 N N . GLN A 1 81 ? 11.757 0.391 -7.986 1.00 91.38 81 GLN A N 1
ATOM 595 C CA . GLN A 1 81 ? 13.120 -0.006 -8.366 1.00 91.38 81 GLN A CA 1
ATOM 596 C C . GLN A 1 81 ? 13.149 -0.782 -9.690 1.00 91.38 81 GLN A C 1
ATOM 598 O O . GLN A 1 81 ? 13.990 -0.507 -10.546 1.00 91.38 81 GLN A O 1
ATOM 603 N N . ASP A 1 82 ? 12.207 -1.708 -9.890 1.00 88.31 82 ASP A N 1
ATOM 604 C CA . ASP A 1 82 ? 12.086 -2.466 -11.140 1.00 88.31 82 ASP A CA 1
ATOM 605 C C . ASP A 1 82 ? 11.786 -1.539 -12.332 1.00 88.31 82 ASP A C 1
ATOM 607 O O . ASP A 1 82 ? 12.359 -1.696 -13.413 1.00 88.31 82 ASP A O 1
ATOM 611 N N . ALA A 1 83 ? 10.916 -0.542 -12.134 1.00 86.31 83 ALA A N 1
ATOM 612 C CA . ALA A 1 83 ? 10.591 0.452 -13.152 1.00 86.31 83 ALA A CA 1
ATOM 613 C C . ALA A 1 83 ? 11.793 1.351 -13.486 1.00 86.31 83 ALA A C 1
ATOM 615 O O . ALA A 1 83 ? 12.075 1.579 -14.662 1.00 86.31 83 ALA A O 1
ATOM 616 N N . GLU A 1 84 ? 12.538 1.819 -12.482 1.00 89.50 84 GLU A N 1
ATOM 617 C CA . GLU A 1 84 ? 13.772 2.587 -12.685 1.00 89.50 84 GLU A CA 1
ATOM 618 C C . GLU A 1 84 ? 14.823 1.777 -13.455 1.00 89.50 84 GLU A C 1
ATOM 620 O O . GLU A 1 84 ? 15.401 2.279 -14.423 1.00 89.50 84 GLU A O 1
ATOM 625 N N . ALA A 1 85 ? 15.028 0.508 -13.092 1.00 90.88 85 ALA A N 1
ATOM 626 C CA . ALA A 1 85 ? 15.947 -0.384 -13.793 1.00 90.88 85 ALA A CA 1
ATOM 627 C C . ALA A 1 85 ? 15.527 -0.605 -15.258 1.00 90.88 85 ALA A C 1
ATOM 629 O O . ALA A 1 85 ? 16.367 -0.565 -16.163 1.00 90.88 85 ALA A O 1
ATOM 630 N N . ALA A 1 86 ? 14.227 -0.776 -15.516 1.00 87.44 86 ALA A N 1
ATOM 631 C CA . ALA A 1 86 ? 13.695 -0.900 -16.871 1.00 87.44 86 ALA A CA 1
ATOM 632 C C . ALA A 1 86 ? 13.905 0.383 -17.695 1.00 87.44 86 ALA A C 1
ATOM 634 O O . ALA A 1 86 ? 14.318 0.307 -18.854 1.00 87.44 86 ALA A O 1
ATOM 635 N N . LEU A 1 87 ? 13.687 1.562 -17.105 1.00 89.38 87 LEU A N 1
ATOM 636 C CA . LEU A 1 87 ? 13.932 2.850 -17.762 1.00 89.38 87 LEU A CA 1
ATOM 637 C C . LEU A 1 87 ? 15.417 3.059 -18.084 1.00 89.38 87 LEU A C 1
ATOM 639 O O . LEU A 1 87 ? 15.747 3.500 -19.186 1.00 89.38 87 LEU A O 1
ATOM 643 N N . GLN A 1 88 ? 16.321 2.690 -17.174 1.00 89.56 88 GLN A N 1
ATOM 644 C CA . GLN A 1 88 ? 17.764 2.735 -17.427 1.00 89.56 88 GLN A CA 1
ATOM 645 C C . GLN A 1 88 ? 18.171 1.785 -18.561 1.00 89.56 88 GLN A C 1
ATOM 647 O O . GLN A 1 88 ? 18.943 2.171 -19.442 1.00 89.56 88 GLN A O 1
ATOM 652 N N . ALA A 1 89 ? 17.621 0.567 -18.588 1.00 88.25 89 ALA A N 1
ATOM 653 C CA . ALA A 1 89 ? 17.866 -0.395 -19.659 1.00 88.25 89 ALA A CA 1
ATOM 654 C C . ALA A 1 89 ? 17.352 0.111 -21.019 1.00 88.25 89 ALA A C 1
ATOM 656 O O . ALA A 1 89 ? 18.050 -0.026 -22.028 1.00 88.25 89 ALA A O 1
ATOM 657 N N . LEU A 1 90 ? 16.174 0.745 -21.049 1.00 87.81 90 LEU A N 1
ATOM 658 C CA . LEU A 1 90 ? 15.628 1.390 -22.245 1.00 87.81 90 LEU A CA 1
ATOM 659 C C . LEU A 1 90 ? 16.517 2.545 -22.719 1.00 87.81 90 LEU A C 1
ATOM 661 O O . LEU A 1 90 ? 16.842 2.600 -23.905 1.00 87.81 90 LEU A O 1
ATOM 665 N N . GLY A 1 91 ? 16.960 3.419 -21.811 1.00 87.38 91 GLY A N 1
ATOM 666 C CA . GLY A 1 91 ? 17.886 4.510 -22.126 1.00 87.38 91 GLY A CA 1
ATOM 667 C C . GLY A 1 91 ? 19.199 3.994 -22.717 1.00 87.38 91 GLY A C 1
ATOM 668 O O . GLY A 1 91 ? 19.612 4.428 -23.790 1.00 87.38 91 GLY A O 1
ATOM 669 N N . ALA A 1 92 ? 19.807 2.982 -22.093 1.00 82.31 92 ALA A N 1
ATOM 670 C CA . ALA A 1 92 ? 21.015 2.340 -22.609 1.00 82.31 92 ALA A CA 1
ATOM 671 C C . ALA A 1 92 ? 20.789 1.682 -23.984 1.00 82.31 92 ALA A C 1
ATOM 673 O O . ALA A 1 92 ? 21.655 1.753 -24.860 1.00 82.31 92 ALA A O 1
ATOM 674 N N . GLY A 1 93 ? 19.626 1.061 -24.198 1.00 81.25 93 GLY A N 1
ATOM 675 C CA . GLY A 1 93 ? 19.228 0.492 -25.485 1.00 81.25 93 GLY A CA 1
ATOM 676 C C . GLY A 1 93 ? 19.088 1.550 -26.582 1.00 81.25 93 GLY A C 1
ATOM 677 O O . GLY A 1 93 ? 19.578 1.347 -27.693 1.00 81.25 93 GLY A O 1
ATOM 678 N N . GLN A 1 94 ? 18.488 2.700 -26.270 1.00 84.56 94 GLN A N 1
ATOM 679 C CA . GLN A 1 94 ? 18.375 3.824 -27.202 1.00 84.56 94 GLN A CA 1
ATOM 680 C C . GLN A 1 94 ? 19.745 4.397 -27.567 1.00 84.56 94 GLN A C 1
ATOM 682 O O . GLN A 1 94 ? 20.005 4.599 -28.754 1.00 84.56 94 GLN A O 1
ATOM 687 N N . THR A 1 95 ? 20.645 4.573 -26.595 1.00 78.50 95 THR A N 1
ATOM 688 C CA . THR A 1 95 ? 22.023 5.020 -26.853 1.00 78.50 95 THR A CA 1
ATOM 689 C C . THR A 1 95 ? 22.756 4.042 -27.767 1.00 78.50 95 THR A C 1
ATOM 691 O O . THR A 1 95 ? 23.313 4.451 -28.782 1.00 78.50 95 THR A O 1
ATOM 694 N N . ARG A 1 96 ? 22.673 2.731 -27.496 1.00 74.38 96 ARG A N 1
ATOM 695 C CA . ARG A 1 96 ? 23.285 1.700 -28.356 1.00 74.38 96 ARG A CA 1
ATOM 696 C C . ARG A 1 96 ? 22.705 1.697 -29.770 1.00 74.38 96 ARG A C 1
ATOM 698 O O . ARG A 1 96 ? 23.454 1.540 -30.730 1.00 74.38 96 ARG A O 1
ATOM 705 N N . LEU A 1 97 ? 21.392 1.880 -29.922 1.00 73.62 97 LEU A N 1
ATOM 706 C CA . LEU A 1 97 ? 20.749 1.977 -31.236 1.00 73.62 97 LEU A CA 1
ATOM 707 C C . LEU A 1 97 ? 21.172 3.243 -31.989 1.00 73.62 97 LEU A C 1
ATOM 709 O O . LEU A 1 97 ? 21.384 3.182 -33.199 1.00 73.62 97 LEU A O 1
ATOM 713 N N . GLN A 1 98 ? 21.318 4.377 -31.301 1.00 75.69 98 GLN A N 1
ATOM 714 C CA . GLN A 1 98 ? 21.836 5.610 -31.895 1.00 75.69 98 GLN A CA 1
ATOM 715 C C . GLN A 1 98 ? 23.299 5.451 -32.319 1.00 75.69 98 GLN A C 1
ATOM 717 O O . GLN A 1 98 ? 23.631 5.758 -33.461 1.00 75.69 98 GLN A O 1
ATOM 722 N N . GLU A 1 99 ? 24.155 4.893 -31.463 1.00 73.12 99 GLU A N 1
ATOM 723 C CA . GLU A 1 99 ? 25.551 4.593 -31.795 1.00 73.12 99 GLU A CA 1
ATOM 724 C C . GLU A 1 99 ? 25.666 3.624 -32.977 1.00 73.12 99 GLU A C 1
ATOM 726 O O . GLU A 1 99 ? 26.456 3.857 -33.891 1.00 73.12 99 GLU A O 1
ATOM 731 N N . ALA A 1 100 ? 24.855 2.562 -33.008 1.00 72.31 100 ALA A N 1
ATOM 732 C CA . ALA A 1 100 ? 24.819 1.612 -34.116 1.00 72.31 100 ALA A CA 1
ATOM 733 C C . ALA A 1 100 ? 24.332 2.264 -35.419 1.00 72.31 100 ALA A C 1
ATOM 735 O O . ALA A 1 100 ? 24.886 1.981 -36.480 1.00 72.31 100 ALA A O 1
ATOM 736 N N . ARG A 1 101 ? 23.347 3.172 -35.360 1.00 70.31 101 ARG A N 1
ATOM 737 C CA . ARG A 1 101 ? 22.911 3.965 -36.523 1.00 70.31 101 ARG A CA 1
ATOM 738 C C . ARG A 1 101 ? 24.018 4.884 -37.021 1.00 70.31 101 ARG A C 1
ATOM 740 O O . ARG A 1 101 ? 24.285 4.883 -38.217 1.00 70.31 101 ARG A O 1
ATOM 747 N N . LEU A 1 102 ? 24.690 5.615 -36.132 1.00 71.31 102 LEU A N 1
ATOM 748 C CA . LEU A 1 102 ? 25.811 6.483 -36.497 1.00 71.31 102 LEU A CA 1
ATOM 749 C C . LEU A 1 102 ? 26.950 5.661 -37.114 1.00 71.31 102 LEU A C 1
ATOM 751 O O . LEU A 1 102 ? 27.402 5.978 -38.209 1.00 71.31 102 LEU A O 1
ATOM 755 N N . ARG A 1 103 ? 27.354 4.544 -36.498 1.00 68.38 103 ARG A N 1
ATOM 756 C CA . ARG A 1 103 ? 28.360 3.635 -37.077 1.00 68.38 103 ARG A CA 1
ATOM 757 C C . ARG A 1 103 ? 27.902 2.998 -38.386 1.00 68.38 103 ARG A C 1
ATOM 759 O O . ARG A 1 103 ? 28.726 2.810 -39.265 1.00 68.38 103 ARG A O 1
ATOM 766 N N . GLY A 1 104 ? 26.621 2.682 -38.554 1.00 65.69 104 GLY A N 1
ATOM 767 C CA . GLY A 1 104 ? 26.080 2.171 -39.815 1.00 65.69 104 GLY A CA 1
ATOM 768 C C . GLY A 1 104 ? 26.087 3.219 -40.932 1.00 65.69 104 GLY A C 1
ATOM 769 O O . GLY A 1 104 ? 26.408 2.898 -42.072 1.00 65.69 104 GLY A O 1
ATOM 770 N N . VAL A 1 105 ? 25.790 4.480 -40.609 1.00 60.00 105 VAL A N 1
ATOM 771 C CA . VAL A 1 105 ? 25.799 5.610 -41.553 1.00 60.00 105 VAL A CA 1
ATOM 772 C C . VAL A 1 105 ? 27.234 6.003 -41.928 1.00 60.00 105 VAL A C 1
ATOM 774 O O . VAL A 1 105 ? 27.537 6.118 -43.116 1.00 60.00 105 VAL A O 1
ATOM 777 N N . TYR A 1 106 ? 28.136 6.132 -40.949 1.00 55.06 106 TYR A N 1
ATOM 778 C CA . TYR A 1 106 ? 29.541 6.516 -41.159 1.00 55.06 106 TYR A CA 1
ATOM 779 C C . TYR A 1 106 ? 30.445 5.347 -41.585 1.00 55.06 106 TYR A C 1
ATOM 781 O O . TYR A 1 106 ? 31.376 5.527 -42.362 1.00 55.06 106 TYR A O 1
ATOM 789 N N . GLY A 1 107 ? 30.157 4.122 -41.149 1.00 52.69 107 GLY A N 1
ATOM 790 C CA . GLY A 1 107 ? 30.878 2.908 -41.547 1.00 52.69 107 GLY A CA 1
ATOM 791 C C . GLY A 1 107 ? 30.538 2.439 -42.963 1.00 52.69 107 GLY A C 1
ATOM 792 O O . GLY A 1 107 ? 31.382 1.845 -43.625 1.00 52.69 107 GLY A O 1
ATOM 793 N N . ARG A 1 108 ? 29.340 2.762 -43.472 1.00 48.97 108 ARG A N 1
ATOM 794 C CA . ARG A 1 108 ? 28.975 2.542 -44.883 1.00 48.97 108 ARG A CA 1
ATOM 795 C C . ARG A 1 108 ? 29.528 3.636 -45.811 1.00 48.97 108 ARG A C 1
ATOM 797 O O . ARG A 1 108 ? 29.746 3.364 -46.985 1.00 48.97 108 ARG A O 1
ATOM 804 N N . THR A 1 109 ? 29.797 4.843 -45.304 1.00 51.56 109 THR A N 1
ATOM 805 C CA . THR A 1 109 ? 30.400 5.952 -46.076 1.00 51.56 109 THR A CA 1
ATOM 806 C C . THR A 1 109 ? 31.928 6.021 -45.985 1.00 51.56 109 THR A C 1
ATOM 808 O O . THR A 1 109 ? 32.555 6.556 -46.894 1.00 51.56 109 THR A O 1
ATOM 811 N N . GLY A 1 110 ? 32.560 5.388 -44.990 1.00 47.41 110 GLY A N 1
ATOM 812 C CA . GLY A 1 110 ? 34.021 5.215 -44.928 1.00 47.41 110 GLY A CA 1
ATOM 813 C C . GLY A 1 110 ? 34.613 4.314 -46.025 1.00 47.41 110 GLY A C 1
ATOM 814 O O . GLY A 1 110 ? 35.830 4.218 -46.147 1.00 47.41 110 GLY A O 1
ATOM 815 N N . GLY A 1 111 ? 33.761 3.670 -46.831 1.00 47.09 111 GLY A N 1
ATOM 816 C CA . GLY A 1 111 ? 34.127 2.876 -48.005 1.00 47.09 111 GLY A CA 1
ATOM 817 C C . GLY A 1 111 ? 34.022 3.616 -49.344 1.00 47.09 111 GLY A C 1
ATOM 818 O O . GLY A 1 111 ? 34.067 2.959 -50.378 1.00 47.09 111 GLY A O 1
ATOM 819 N N . VAL A 1 112 ? 33.868 4.945 -49.366 1.00 43.56 112 VAL A N 1
ATOM 820 C CA . VAL A 1 112 ? 34.004 5.736 -50.602 1.00 43.56 112 VAL A CA 1
ATOM 821 C C . VAL A 1 112 ? 35.286 6.553 -50.513 1.00 43.56 112 VAL A C 1
ATOM 823 O O . VAL A 1 112 ? 35.308 7.730 -50.163 1.00 43.56 112 VAL A O 1
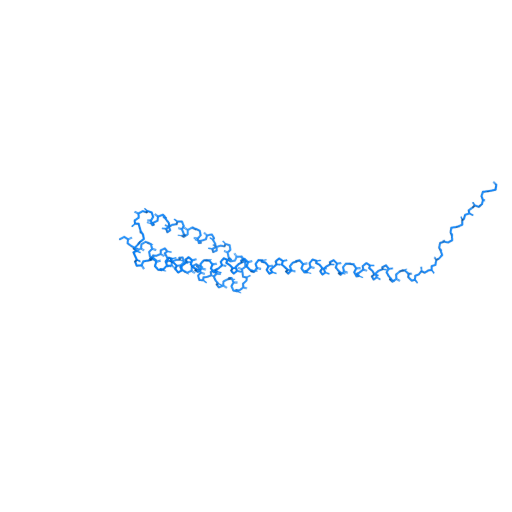ATOM 826 N N . SER A 1 113 ? 36.395 5.886 -50.809 1.00 52.00 113 SER A N 1
ATOM 827 C CA . SER A 1 113 ? 37.622 6.557 -51.204 1.00 52.00 113 SER A CA 1
ATOM 828 C C . SER A 1 113 ? 37.404 7.176 -52.586 1.00 52.00 113 SER A C 1
ATOM 830 O O . SER A 1 113 ? 37.445 6.496 -53.604 1.00 52.00 113 SER A O 1
ATOM 832 N N . SER A 1 114 ? 37.188 8.488 -52.652 1.00 47.19 114 SER A N 1
ATOM 833 C CA . SER A 1 114 ? 37.433 9.232 -53.890 1.00 47.19 114 SER A CA 1
ATOM 834 C C . SER A 1 114 ? 37.918 10.645 -53.581 1.00 47.19 114 SER A C 1
ATOM 836 O O . SER A 1 114 ? 37.143 11.587 -53.467 1.00 47.19 114 SER A O 1
ATOM 838 N N . GLY A 1 115 ? 39.238 10.742 -53.421 1.00 54.56 115 GLY A N 1
ATOM 839 C CA . GLY A 1 115 ? 40.062 11.873 -53.838 1.00 54.56 115 GLY A CA 1
ATOM 840 C C . GLY A 1 115 ? 39.609 13.282 -53.463 1.00 54.56 115 GLY A C 1
ATOM 841 O O . GLY A 1 115 ? 39.032 13.977 -54.288 1.00 54.56 115 GLY A O 1
ATOM 842 N N . TRP A 1 116 ? 40.080 13.779 -52.320 1.00 44.16 116 TRP A N 1
ATOM 843 C CA . TRP A 1 116 ? 40.412 15.200 -52.205 1.00 44.16 116 TRP A CA 1
ATOM 844 C C . TRP A 1 116 ? 41.924 15.341 -52.402 1.00 44.16 116 TRP A C 1
ATOM 846 O O . TRP A 1 116 ? 42.703 15.313 -51.454 1.00 44.16 116 TRP A O 1
ATOM 856 N N . ARG A 1 117 ? 42.371 15.426 -53.662 1.00 52.12 117 ARG A N 1
ATOM 857 C CA . ARG A 1 117 ? 43.713 15.946 -53.952 1.00 52.12 117 ARG A CA 1
ATOM 858 C C . ARG A 1 117 ? 43.640 17.447 -53.717 1.00 52.12 117 ARG A C 1
ATOM 860 O O . ARG A 1 117 ? 43.076 18.171 -54.530 1.00 52.12 117 ARG A O 1
ATOM 867 N N . SER A 1 118 ? 44.172 17.912 -52.593 1.00 50.31 118 SER A N 1
ATOM 868 C CA . SER A 1 118 ? 44.488 19.323 -52.408 1.00 50.31 118 SER A CA 1
ATOM 869 C C . SER A 1 118 ? 45.501 19.720 -53.483 1.00 50.31 118 SER A C 1
ATOM 871 O O . SER A 1 118 ? 46.687 19.405 -53.374 1.00 50.31 118 SER A O 1
ATOM 873 N N . GLY A 1 119 ? 45.020 20.354 -54.552 1.00 43.78 119 GLY A N 1
ATOM 874 C CA . GLY A 1 119 ? 45.858 21.081 -55.492 1.00 43.78 119 GLY A CA 1
ATOM 875 C C . GLY A 1 119 ? 46.491 22.247 -54.747 1.00 43.78 119 GLY A C 1
ATOM 876 O O . GLY A 1 119 ? 45.888 23.308 -54.631 1.00 43.78 119 GLY A O 1
ATOM 877 N N . GLY A 1 120 ? 47.679 22.020 -54.191 1.00 41.47 120 GLY A N 1
ATOM 878 C CA . GLY A 1 120 ? 48.555 23.094 -53.762 1.00 41.47 120 GLY A CA 1
ATOM 879 C C . GLY A 1 120 ? 48.964 23.872 -55.003 1.00 41.47 120 GLY A C 1
ATOM 880 O O . GLY A 1 120 ? 49.729 23.377 -55.827 1.00 41.47 120 GLY A O 1
ATOM 881 N N . THR A 1 121 ? 48.424 25.074 -55.156 1.00 41.72 121 THR A N 1
ATOM 882 C CA . THR A 1 121 ? 49.012 26.101 -56.009 1.00 41.72 121 THR A CA 1
ATOM 883 C C . THR A 1 121 ? 50.436 26.343 -55.522 1.00 41.72 121 THR A C 1
ATOM 885 O O . THR A 1 121 ? 50.636 26.887 -54.437 1.00 41.72 121 THR A O 1
ATOM 888 N N . ALA A 1 122 ? 51.420 25.910 -56.311 1.00 43.12 122 ALA A N 1
ATOM 889 C CA . ALA A 1 122 ? 52.771 26.430 -56.214 1.00 43.12 122 ALA A CA 1
ATOM 890 C C . ALA A 1 122 ? 52.697 27.925 -56.547 1.00 43.12 122 ALA A C 1
ATOM 892 O O . ALA A 1 122 ? 52.329 28.303 -57.659 1.00 43.12 122 ALA A O 1
ATOM 893 N N . ILE A 1 123 ? 52.961 28.759 -55.549 1.00 48.66 123 ILE A N 1
ATOM 894 C CA . ILE A 1 123 ? 53.197 30.186 -55.743 1.00 48.66 123 ILE A CA 1
ATOM 895 C C . ILE A 1 123 ? 54.584 30.279 -56.392 1.00 48.66 123 ILE A C 1
ATOM 897 O O . ILE A 1 123 ? 55.545 29.744 -55.837 1.00 48.66 123 ILE A O 1
ATOM 901 N N . ALA A 1 124 ? 54.633 30.851 -57.597 1.00 39.91 124 ALA A N 1
ATOM 902 C CA . ALA A 1 124 ? 55.859 31.172 -58.325 1.00 39.91 124 ALA A CA 1
ATOM 903 C C . ALA A 1 124 ? 56.512 32.443 -57.768 1.00 39.91 124 ALA A C 1
ATOM 905 O O . ALA A 1 124 ? 55.756 33.318 -57.283 1.00 39.91 124 ALA A O 1
#

pLDDT: mean 79.51, std 15.16, range [39.91, 94.69]

Radius of gyration: 31.08 Å; chains: 1; bounding box: 75×38×83 Å

Sequence (124 aa):
MTGGAERAIAQLETIVARQQEHLRRGEADALHALDAALRTGLALLGAQVRAGGLPLALKPRVAALSLACETCWRLAQRRGQDAEAALQALGAGQTRLQEARLRGVYGRTGGVSSGWRSGGTAIA